Protein AF-A0A2T0B983-F1 (afdb_monomer_lite)

Structure (mmCIF, N/CA/C/O backbone):
data_AF-A0A2T0B983-F1
#
_entry.id   AF-A0A2T0B983-F1
#
loop_
_atom_site.group_PDB
_atom_site.id
_atom_site.type_symbol
_atom_site.label_atom_id
_atom_site.label_alt_id
_atom_site.label_comp_id
_atom_site.label_asym_id
_atom_site.label_entity_id
_atom_site.label_seq_id
_atom_site.pdbx_PDB_ins_code
_atom_site.Cartn_x
_atom_site.Cartn_y
_atom_site.Cartn_z
_atom_site.occupancy
_atom_site.B_iso_or_equiv
_atom_site.auth_seq_id
_atom_site.auth_comp_id
_atom_site.auth_asym_id
_atom_site.auth_atom_id
_atom_site.pdbx_PDB_model_num
ATOM 1 N N . MET A 1 1 ? -4.243 -6.546 -9.461 1.00 87.75 1 MET A N 1
ATOM 2 C CA . MET A 1 1 ? -3.601 -7.136 -8.261 1.00 87.75 1 MET A CA 1
ATOM 3 C C . MET A 1 1 ? -4.462 -8.244 -7.701 1.00 87.75 1 MET A C 1
ATOM 5 O O . MET A 1 1 ? -5.652 -8.037 -7.485 1.00 87.75 1 MET A O 1
ATOM 9 N N . ASN A 1 2 ? -3.863 -9.411 -7.482 1.00 89.50 2 ASN A N 1
ATOM 10 C CA . ASN A 1 2 ? -4.533 -10.598 -6.970 1.00 89.50 2 ASN A CA 1
ATOM 11 C C . ASN A 1 2 ? -4.265 -10.750 -5.463 1.00 89.50 2 ASN A C 1
ATOM 13 O O . ASN A 1 2 ? -3.142 -11.042 -5.057 1.00 89.50 2 ASN A O 1
ATOM 17 N N . ILE A 1 3 ? -5.276 -10.527 -4.621 1.00 85.88 3 ILE A N 1
ATOM 18 C CA . ILE A 1 3 ? -5.139 -10.654 -3.163 1.00 85.88 3 ILE A CA 1
ATOM 19 C C . ILE A 1 3 ? -5.428 -12.099 -2.771 1.00 85.88 3 ILE A C 1
ATOM 21 O O . ILE A 1 3 ? -6.560 -12.562 -2.892 1.00 85.88 3 ILE A O 1
ATOM 25 N N . ILE A 1 4 ? -4.405 -12.799 -2.290 1.00 83.44 4 ILE A N 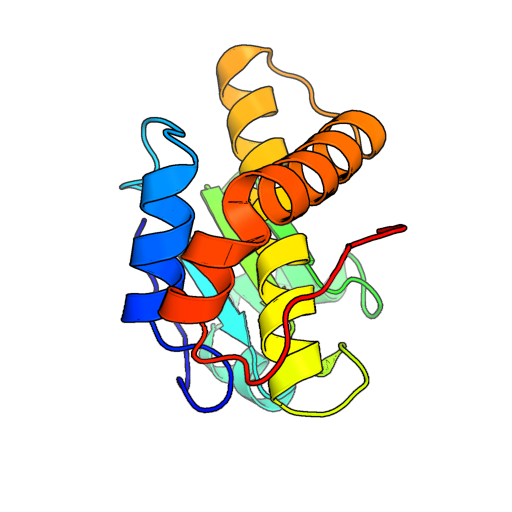1
ATOM 26 C CA . ILE A 1 4 ? -4.485 -14.238 -2.015 1.00 83.44 4 ILE A CA 1
ATOM 27 C C . ILE A 1 4 ? -4.861 -14.497 -0.562 1.00 83.44 4 ILE A C 1
ATOM 29 O O . ILE A 1 4 ? -5.629 -15.410 -0.274 1.00 83.44 4 ILE A O 1
ATOM 33 N N . ILE A 1 5 ? -4.330 -13.689 0.356 1.00 83.06 5 ILE A N 1
ATOM 34 C CA . ILE A 1 5 ? -4.624 -13.792 1.784 1.00 83.06 5 ILE A CA 1
ATOM 35 C C . ILE A 1 5 ? -4.928 -12.406 2.311 1.00 83.06 5 ILE A C 1
ATOM 37 O O . ILE A 1 5 ? -4.131 -11.488 2.133 1.00 83.06 5 ILE A O 1
ATOM 41 N N . ASN A 1 6 ? -6.074 -12.275 2.968 1.00 88.12 6 ASN A N 1
ATOM 42 C CA . ASN A 1 6 ? -6.411 -11.134 3.796 1.00 88.12 6 ASN A CA 1
ATOM 43 C C . ASN A 1 6 ? -7.588 -11.515 4.701 1.00 88.12 6 ASN A C 1
ATOM 45 O O . ASN A 1 6 ? -8.663 -11.852 4.205 1.00 88.12 6 ASN A O 1
ATOM 49 N N . ASN A 1 7 ? -7.396 -11.451 6.018 1.00 89.19 7 ASN A N 1
ATOM 50 C CA . ASN A 1 7 ? -8.471 -11.707 6.980 1.00 89.19 7 ASN A CA 1
ATOM 51 C C . ASN A 1 7 ? -9.485 -10.546 7.055 1.00 89.19 7 ASN A C 1
ATOM 53 O O . ASN A 1 7 ? -10.581 -10.740 7.574 1.00 89.19 7 ASN A O 1
ATOM 57 N N . GLN A 1 8 ? -9.140 -9.368 6.521 1.00 93.81 8 GLN A N 1
ATOM 58 C CA . GLN A 1 8 ? -10.002 -8.191 6.387 1.00 93.81 8 GLN A CA 1
ATOM 59 C C . GLN A 1 8 ? -10.504 -7.580 7.708 1.00 93.81 8 GLN A C 1
ATOM 61 O O . GLN A 1 8 ? -11.474 -6.820 7.685 1.00 93.81 8 GLN A O 1
ATOM 66 N N . ASN A 1 9 ? -9.860 -7.854 8.848 1.00 93.38 9 ASN A N 1
ATOM 67 C CA . ASN A 1 9 ? -10.225 -7.216 10.119 1.00 93.38 9 ASN A CA 1
ATOM 68 C C . ASN A 1 9 ? -9.614 -5.814 10.241 1.00 93.38 9 ASN A C 1
ATOM 70 O O . ASN A 1 9 ? -10.224 -4.921 10.831 1.00 93.38 9 ASN A O 1
ATOM 74 N N . ILE A 1 10 ? -8.416 -5.610 9.683 1.00 94.50 10 ILE A N 1
ATOM 75 C CA . ILE A 1 10 ? -7.713 -4.325 9.714 1.00 94.50 10 ILE A CA 1
ATOM 76 C C . ILE A 1 10 ? -7.966 -3.582 8.405 1.00 94.50 10 ILE A C 1
ATOM 78 O O . ILE A 1 10 ? -8.580 -2.518 8.433 1.00 94.50 10 ILE A O 1
ATOM 82 N N . ILE A 1 11 ? -7.562 -4.144 7.261 1.00 95.12 11 ILE A N 1
ATOM 83 C CA . ILE A 1 11 ? -7.737 -3.529 5.936 1.00 95.12 11 ILE A CA 1
ATOM 84 C C . ILE A 1 11 ? -8.503 -4.492 5.031 1.00 95.12 11 ILE A C 1
ATOM 86 O O . ILE A 1 11 ? -8.095 -5.629 4.832 1.00 95.12 11 ILE A O 1
ATOM 90 N N . THR A 1 12 ? -9.600 -4.042 4.431 1.00 96.75 12 THR A N 1
ATOM 91 C CA . THR A 1 12 ? -10.405 -4.867 3.513 1.00 96.75 12 THR A CA 1
ATOM 92 C C . THR A 1 12 ? -9.812 -4.922 2.103 1.00 96.75 12 THR A C 1
ATOM 94 O O . THR A 1 12 ? -9.130 -3.997 1.657 1.00 96.75 12 THR A O 1
ATOM 97 N N . ASN A 1 13 ? -10.161 -5.958 1.334 1.00 96.62 13 ASN A N 1
ATOM 98 C CA . ASN A 1 13 ? -9.737 -6.073 -0.069 1.00 96.62 13 ASN A CA 1
ATOM 99 C C . ASN A 1 13 ? -10.230 -4.896 -0.920 1.00 96.62 13 ASN A C 1
ATOM 101 O O . ASN A 1 13 ? -9.520 -4.410 -1.798 1.00 96.62 13 ASN A O 1
ATOM 105 N N . ASN A 1 14 ? -11.440 -4.404 -0.643 1.00 96.50 14 ASN A N 1
ATOM 106 C CA . ASN A 1 14 ? -11.987 -3.242 -1.337 1.00 96.50 14 ASN A CA 1
ATOM 107 C C . ASN A 1 14 ? -11.169 -1.972 -1.057 1.00 96.50 14 ASN A C 1
ATOM 109 O O . ASN A 1 14 ? -10.909 -1.199 -1.974 1.00 96.50 14 ASN A O 1
ATOM 113 N N . GLN A 1 15 ? -10.740 -1.761 0.190 1.00 96.75 15 GLN A N 1
ATOM 114 C CA . GLN A 1 15 ? -9.895 -0.620 0.552 1.00 96.75 15 GLN A CA 1
ATOM 115 C C . GLN A 1 15 ? -8.560 -0.661 -0.186 1.00 96.75 15 GLN A C 1
ATOM 117 O O . GLN A 1 15 ? -8.208 0.311 -0.850 1.00 96.75 15 GLN A O 1
ATOM 122 N N . ILE A 1 16 ? -7.883 -1.811 -0.145 1.00 97.12 16 ILE A N 1
ATOM 123 C CA . ILE A 1 16 ? -6.626 -2.046 -0.864 1.00 97.12 16 ILE A CA 1
ATOM 124 C C . ILE A 1 16 ? -6.802 -1.748 -2.351 1.00 97.12 16 ILE A C 1
ATOM 126 O O . ILE A 1 16 ? -6.099 -0.911 -2.906 1.00 97.12 16 ILE A O 1
ATOM 130 N N . ASN A 1 17 ? -7.789 -2.371 -2.995 1.00 95.81 17 ASN A N 1
ATOM 131 C CA . ASN A 1 17 ? -8.009 -2.20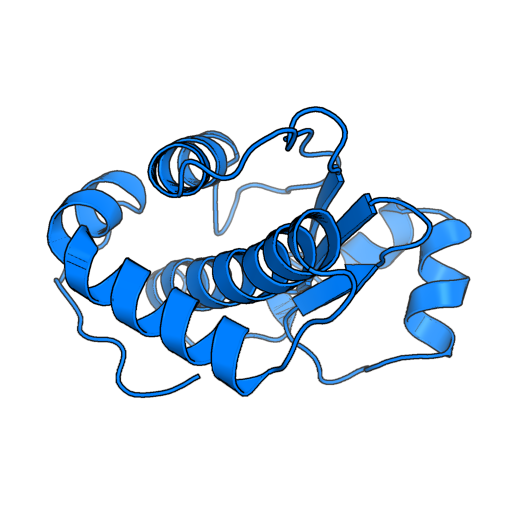7 -4.429 1.00 95.81 17 ASN A CA 1
ATOM 132 C C . ASN A 1 17 ? -8.313 -0.757 -4.816 1.00 95.81 17 ASN A C 1
ATOM 134 O O . ASN A 1 17 ? -7.883 -0.304 -5.874 1.00 95.81 17 ASN A O 1
ATOM 138 N N . ARG A 1 18 ? -9.052 -0.018 -3.983 1.00 97.06 18 ARG A N 1
ATOM 139 C CA . ARG A 1 18 ? -9.344 1.396 -4.241 1.00 97.06 18 ARG A CA 1
ATOM 140 C C . ARG A 1 18 ? -8.096 2.263 -4.124 1.00 97.06 18 ARG A C 1
ATOM 142 O O . ARG A 1 18 ? -7.912 3.105 -4.993 1.00 97.06 18 ARG A O 1
ATOM 149 N N . VAL A 1 19 ? -7.241 2.043 -3.122 1.00 97.06 19 VAL A N 1
ATOM 150 C CA . VAL A 1 19 ? -5.977 2.791 -2.997 1.00 97.06 19 VAL A CA 1
ATOM 151 C C . VAL A 1 19 ? -5.008 2.422 -4.118 1.00 97.06 19 VAL A C 1
ATOM 153 O O . VAL A 1 19 ? -4.491 3.307 -4.790 1.00 97.06 19 VAL A O 1
ATOM 156 N N . VAL A 1 20 ? -4.821 1.132 -4.406 1.00 96.00 20 VAL A N 1
ATOM 157 C CA . VAL A 1 20 ? -3.911 0.677 -5.468 1.00 96.00 20 VAL A CA 1
ATOM 158 C C . VAL A 1 20 ? -4.318 1.234 -6.832 1.00 96.00 20 VAL A C 1
ATOM 160 O O . VAL A 1 20 ? -3.459 1.665 -7.594 1.00 96.00 20 VAL A O 1
ATOM 163 N N . LYS A 1 21 ? -5.617 1.341 -7.134 1.00 94.94 21 LYS A N 1
ATOM 164 C CA . LYS A 1 21 ? -6.088 1.986 -8.373 1.00 94.94 21 LYS A CA 1
ATOM 165 C C . LYS A 1 21 ? -5.679 3.459 -8.499 1.00 94.94 21 LYS A C 1
ATOM 167 O O . LYS A 1 21 ? -5.513 3.932 -9.619 1.00 94.94 21 LYS A O 1
ATOM 172 N N . LEU A 1 22 ? -5.504 4.178 -7.389 1.00 96.44 22 LEU A N 1
ATOM 173 C CA . LEU A 1 22 ? -5.063 5.577 -7.406 1.00 96.44 22 LEU A CA 1
ATOM 174 C C . LEU A 1 22 ? -3.579 5.720 -7.787 1.00 96.44 22 LEU A C 1
ATOM 176 O O . LEU A 1 22 ? -3.202 6.752 -8.337 1.00 96.44 22 LEU A O 1
ATOM 180 N N . THR A 1 23 ? -2.753 4.692 -7.554 1.00 95.06 23 THR A N 1
ATOM 181 C CA . THR A 1 23 ? -1.306 4.709 -7.870 1.00 95.06 23 THR A CA 1
ATOM 182 C C . THR A 1 23 ? -1.013 4.799 -9.364 1.00 95.06 23 THR A C 1
ATOM 184 O O . THR A 1 23 ? 0.026 5.324 -9.755 1.00 95.06 23 THR A O 1
ATOM 187 N N . LYS A 1 24 ? -1.936 4.301 -10.201 1.00 91.81 24 LYS A N 1
ATOM 188 C CA . LYS A 1 24 ? -1.768 4.133 -11.654 1.00 91.81 24 LYS A CA 1
ATOM 189 C C . LYS A 1 24 ? -0.566 3.261 -12.054 1.00 91.81 24 LYS A C 1
ATOM 191 O O . LYS A 1 24 ? -0.164 3.298 -13.218 1.00 91.81 24 LYS A O 1
ATOM 196 N N . PHE A 1 25 ? -0.025 2.463 -11.131 1.00 93.50 25 PHE A N 1
ATOM 197 C CA . PHE A 1 25 ? 0.967 1.442 -11.454 1.00 93.50 25 PHE A CA 1
ATOM 198 C C . PHE A 1 25 ? 0.401 0.447 -12.467 1.00 93.50 25 PHE A C 1
ATOM 200 O O . PHE A 1 25 ? -0.771 0.058 -12.401 1.00 93.50 25 PHE A O 1
ATOM 207 N N . LYS A 1 26 ? 1.237 0.057 -13.428 1.00 88.62 26 LYS A N 1
ATOM 208 C CA . LYS A 1 26 ? 0.840 -0.810 -14.540 1.00 88.62 26 LYS A CA 1
ATOM 209 C C . LYS A 1 26 ? 1.102 -2.278 -14.227 1.00 88.62 26 LYS A C 1
ATOM 211 O O . LYS A 1 26 ? 1.942 -2.623 -13.398 1.00 88.62 26 LYS A O 1
ATOM 216 N N . ASP A 1 27 ? 0.367 -3.144 -14.919 1.00 87.75 27 ASP A N 1
ATOM 217 C CA . ASP A 1 27 ? 0.601 -4.592 -14.955 1.00 87.75 27 ASP A CA 1
ATOM 218 C C . ASP A 1 27 ? 0.545 -5.293 -13.592 1.00 87.75 27 ASP A C 1
ATOM 220 O O . ASP A 1 27 ? 1.152 -6.343 -13.397 1.00 87.75 27 ASP A O 1
ATOM 224 N N . LEU A 1 28 ? -0.215 -4.744 -12.640 1.00 90.88 28 LEU A N 1
ATOM 225 C CA . LEU A 1 28 ? -0.378 -5.334 -11.310 1.00 90.88 28 LEU A CA 1
ATOM 226 C C . LEU A 1 28 ? -1.288 -6.569 -11.297 1.00 90.88 28 LEU A C 1
ATOM 228 O O . LEU A 1 28 ? -1.509 -7.143 -10.235 1.00 90.88 28 LEU A O 1
ATOM 232 N N . ASP A 1 29 ? -1.896 -6.970 -12.413 1.00 86.56 29 ASP A N 1
ATOM 233 C CA . ASP A 1 29 ? -2.881 -8.062 -12.437 1.00 86.56 29 ASP A CA 1
ATOM 234 C C . ASP A 1 29 ? -2.285 -9.421 -12.073 1.00 86.56 29 ASP A C 1
ATOM 236 O O . ASP A 1 29 ? -2.944 -10.219 -11.405 1.00 86.56 29 ASP A O 1
ATOM 240 N N . ASN A 1 30 ? -1.009 -9.623 -12.400 1.00 87.00 30 ASN A N 1
ATOM 241 C CA . ASN A 1 30 ? -0.264 -10.824 -12.032 1.00 87.00 30 ASN A CA 1
ATOM 242 C C . ASN A 1 30 ? 0.402 -10.726 -10.654 1.00 87.00 30 ASN A C 1
ATOM 244 O O . ASN A 1 30 ? 0.754 -11.760 -10.083 1.00 87.00 30 ASN A O 1
ATOM 248 N N . THR A 1 31 ? 0.521 -9.514 -10.103 1.00 92.31 31 THR A N 1
ATOM 249 C CA . THR A 1 31 ? 1.117 -9.276 -8.789 1.00 92.31 31 THR A CA 1
ATOM 250 C C . THR A 1 31 ? 0.198 -9.787 -7.695 1.00 92.31 31 THR A C 1
ATOM 252 O O . THR A 1 31 ? -1.003 -9.485 -7.651 1.00 92.31 31 THR A O 1
ATOM 255 N N . LYS A 1 32 ? 0.777 -10.577 -6.798 1.00 91.88 32 LYS A N 1
ATOM 256 C CA . LYS A 1 32 ? 0.058 -11.283 -5.744 1.00 91.88 32 LYS A CA 1
ATOM 257 C C . LYS A 1 32 ? 0.307 -10.611 -4.401 1.00 91.88 32 LYS A C 1
ATOM 259 O O . LYS A 1 32 ? 1.455 -10.404 -4.032 1.00 91.88 32 LYS A O 1
ATOM 264 N N . LEU A 1 33 ? -0.753 -10.322 -3.652 1.00 92.50 33 LEU A N 1
ATOM 265 C CA 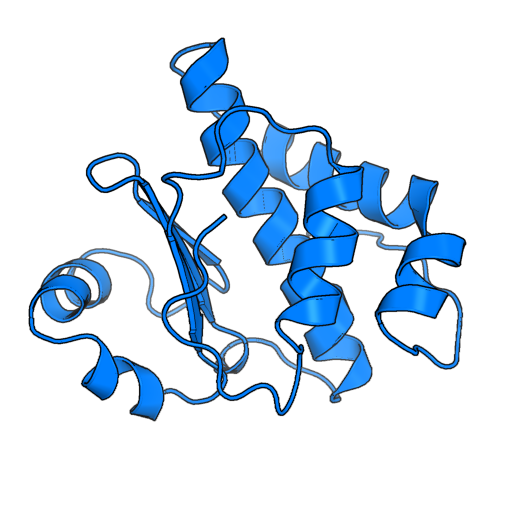. LEU A 1 33 ? -0.662 -9.697 -2.332 1.00 92.50 33 LEU A CA 1
ATOM 266 C C . LEU A 1 33 ? -1.068 -10.667 -1.222 1.00 92.50 33 LEU A C 1
ATOM 268 O O . LEU A 1 33 ? -2.104 -11.336 -1.307 1.00 92.50 33 LEU A O 1
ATOM 272 N N . LEU A 1 34 ? -0.274 -10.681 -0.154 1.00 90.88 34 LEU A N 1
ATOM 273 C CA . LEU A 1 34 ? -0.569 -11.366 1.095 1.00 90.88 34 LEU A CA 1
ATOM 274 C C . LEU A 1 34 ? -0.593 -10.370 2.246 1.00 90.88 34 LEU A C 1
ATOM 276 O O . LEU A 1 34 ? 0.418 -9.753 2.554 1.00 90.88 34 LEU A O 1
ATOM 280 N N . VAL A 1 35 ? -1.739 -10.257 2.906 1.00 91.88 35 VAL A N 1
ATOM 281 C CA . VAL A 1 35 ? -1.941 -9.405 4.076 1.00 91.88 35 VAL A CA 1
ATOM 282 C C . VAL A 1 35 ? -2.048 -10.286 5.313 1.00 91.88 35 VAL A C 1
ATOM 284 O O . VAL A 1 35 ? -3.007 -11.041 5.491 1.00 91.88 35 VAL A O 1
ATOM 287 N N . LEU A 1 36 ? -1.040 -10.199 6.173 1.00 90.00 36 LEU A N 1
ATOM 288 C CA . LEU A 1 36 ? -0.907 -10.988 7.388 1.00 90.00 36 LEU A CA 1
ATOM 289 C C . LEU A 1 36 ? -1.263 -10.118 8.595 1.00 90.00 36 LEU A C 1
ATOM 291 O O . LEU A 1 36 ? -0.474 -9.295 9.049 1.00 90.00 36 LEU A O 1
ATOM 295 N N . GLU A 1 37 ? -2.459 -10.321 9.140 1.00 89.69 37 GLU A N 1
ATOM 296 C CA . GLU A 1 37 ? -2.928 -9.603 10.335 1.00 89.69 37 GLU A CA 1
ATOM 297 C C . GLU A 1 37 ? -2.496 -10.268 11.645 1.00 89.69 37 GLU A C 1
ATOM 299 O O . GLU A 1 37 ? -2.513 -9.637 12.699 1.00 89.69 37 GLU A O 1
ATOM 304 N N . LYS A 1 38 ? -2.123 -11.552 11.597 1.00 86.06 38 LYS A N 1
ATOM 305 C CA . LYS A 1 38 ? -1.616 -12.322 12.737 1.00 86.06 38 LYS A CA 1
ATOM 306 C C . LYS A 1 38 ? -0.408 -13.141 12.304 1.00 86.06 38 LYS A C 1
ATOM 308 O O . LYS A 1 38 ? -0.407 -13.705 11.212 1.00 86.06 38 LYS A O 1
ATOM 313 N N . LYS A 1 39 ? 0.562 -13.332 13.202 1.00 81.94 39 LYS A N 1
ATOM 314 C CA . LYS A 1 39 ? 1.735 -14.190 12.951 1.00 81.94 39 LYS A CA 1
ATOM 315 C C . LYS A 1 39 ? 1.340 -15.617 12.540 1.00 81.94 39 LYS A C 1
ATOM 317 O O . LYS A 1 39 ? 1.960 -16.207 11.666 1.00 81.94 39 LYS A O 1
ATOM 322 N N . ALA A 1 40 ? 0.248 -16.148 13.094 1.00 80.38 40 ALA A N 1
ATOM 323 C CA . ALA A 1 40 ? -0.274 -17.466 12.730 1.00 80.38 40 ALA A CA 1
ATOM 324 C C . ALA A 1 40 ? -0.779 -17.571 11.272 1.00 80.38 40 ALA A C 1
ATOM 326 O O . ALA A 1 40 ? -0.838 -18.675 10.736 1.00 80.38 40 ALA A O 1
ATOM 327 N N . ASN A 1 41 ? -1.105 -16.460 10.593 1.00 77.06 41 ASN A N 1
ATOM 328 C CA . ASN A 1 41 ? -1.483 -16.498 9.174 1.00 77.06 41 ASN A CA 1
ATOM 329 C C . ASN A 1 41 ? -0.331 -16.972 8.270 1.00 77.06 41 ASN A C 1
ATOM 331 O O . ASN A 1 41 ? -0.595 -17.454 7.174 1.00 77.06 41 ASN A O 1
ATOM 335 N N . ILE A 1 42 ? 0.922 -16.910 8.736 1.00 73.25 42 ILE A N 1
ATOM 336 C CA . ILE A 1 42 ? 2.095 -17.434 8.020 1.00 73.25 42 ILE A CA 1
ATOM 337 C C . ILE A 1 42 ? 1.919 -18.915 7.650 1.00 73.25 42 ILE A C 1
ATOM 339 O O . ILE A 1 42 ? 2.301 -19.331 6.557 1.00 73.25 42 ILE A O 1
ATOM 343 N N . PHE A 1 43 ? 1.300 -19.712 8.527 1.00 72.06 43 PHE A N 1
ATOM 344 C CA . PHE A 1 43 ? 1.109 -21.146 8.292 1.00 72.06 43 PHE A CA 1
ATOM 345 C C . PHE A 1 43 ? 0.154 -21.447 7.128 1.00 72.06 43 PHE A C 1
ATOM 347 O O . PHE A 1 43 ? 0.224 -22.524 6.543 1.00 72.06 43 PHE A O 1
ATOM 354 N N . GLN A 1 44 ? -0.705 -20.494 6.750 1.00 68.62 44 GLN A N 1
ATOM 355 C CA . GLN A 1 44 ? -1.656 -20.657 5.645 1.00 68.62 44 GLN A CA 1
ATOM 356 C C . GLN A 1 44 ? -0.982 -20.582 4.270 1.00 68.62 44 GLN A C 1
ATOM 358 O O . GLN A 1 44 ? -1.593 -20.951 3.270 1.00 68.62 44 GLN A O 1
ATOM 363 N N . VAL A 1 45 ? 0.274 -20.131 4.197 1.00 65.88 45 VAL A N 1
ATOM 364 C CA . VAL A 1 45 ? 0.928 -19.824 2.916 1.00 65.88 45 VAL A CA 1
ATOM 365 C C . VAL A 1 45 ? 1.841 -20.943 2.394 1.00 65.88 45 VAL A C 1
ATOM 367 O O . VAL A 1 45 ? 2.509 -20.796 1.371 1.00 65.88 45 VAL A O 1
ATOM 370 N N . ASN A 1 46 ? 1.804 -22.121 3.027 1.00 61.94 46 ASN A N 1
ATOM 371 C CA . ASN A 1 46 ? 2.522 -23.324 2.591 1.00 61.94 46 ASN A CA 1
ATOM 372 C C . ASN A 1 46 ? 4.063 -23.117 2.487 1.00 61.94 46 ASN A C 1
ATOM 374 O O . ASN A 1 46 ? 4.598 -22.042 2.766 1.00 61.94 46 ASN A O 1
ATOM 378 N N . LYS A 1 47 ? 4.813 -24.163 2.106 1.00 57.66 47 LYS A N 1
ATOM 379 C CA . LYS A 1 47 ? 6.300 -24.195 2.065 1.00 57.66 47 LYS A CA 1
ATOM 380 C C . LYS A 1 47 ? 6.985 -23.006 1.359 1.00 57.66 47 LYS A C 1
ATOM 382 O O . LYS A 1 47 ? 8.144 -22.731 1.654 1.00 57.66 47 LYS A O 1
ATOM 387 N N . ILE A 1 48 ? 6.296 -22.301 0.455 1.00 57.09 48 ILE A N 1
ATOM 388 C CA . ILE A 1 48 ? 6.834 -21.171 -0.327 1.00 57.09 48 ILE A CA 1
ATOM 389 C C . ILE A 1 48 ? 7.241 -19.999 0.582 1.00 57.09 48 ILE A C 1
ATOM 391 O O . ILE A 1 48 ? 8.291 -19.402 0.365 1.00 57.09 48 ILE A O 1
ATOM 395 N N . ILE A 1 49 ? 6.472 -19.713 1.637 1.00 58.59 49 ILE A N 1
ATOM 396 C CA . ILE A 1 49 ? 6.807 -18.658 2.608 1.00 58.59 49 ILE A CA 1
ATOM 397 C C . ILE A 1 49 ? 7.790 -19.129 3.676 1.00 58.59 49 ILE A C 1
ATOM 399 O O . ILE A 1 49 ? 8.509 -18.308 4.236 1.00 58.59 49 ILE A O 1
ATOM 403 N N . TYR A 1 50 ? 7.887 -20.436 3.932 1.00 57.09 50 TYR A N 1
ATOM 404 C CA . TYR A 1 50 ? 8.880 -20.972 4.867 1.00 57.09 50 TYR A CA 1
ATOM 405 C C . TYR A 1 50 ? 10.313 -20.614 4.437 1.00 57.09 50 TYR A C 1
ATOM 407 O O . TYR A 1 50 ? 11.138 -20.284 5.279 1.00 57.09 50 TYR A O 1
ATOM 415 N N . TYR A 1 51 ? 10.582 -20.594 3.126 1.00 54.28 51 TYR A N 1
ATOM 416 C CA . TYR A 1 51 ? 11.876 -20.170 2.579 1.00 54.28 51 TYR A CA 1
ATOM 417 C C . TYR A 1 51 ? 12.102 -18.651 2.667 1.00 54.28 51 TYR A C 1
ATOM 419 O O . TYR A 1 51 ? 13.206 -18.222 2.985 1.00 54.28 51 TYR A O 1
ATOM 427 N N . ILE A 1 52 ? 11.056 -17.844 2.447 1.00 57.88 52 ILE A N 1
ATOM 428 C CA . ILE A 1 52 ? 11.123 -16.373 2.523 1.00 57.88 52 ILE A CA 1
ATOM 429 C C . ILE A 1 52 ? 11.318 -15.909 3.980 1.00 57.88 52 ILE A C 1
ATOM 431 O O . ILE A 1 52 ? 12.176 -15.081 4.255 1.00 57.88 52 ILE A O 1
ATOM 435 N N . ASN A 1 53 ? 10.593 -16.507 4.934 1.00 52.81 53 ASN A N 1
ATOM 436 C CA . ASN A 1 53 ? 10.712 -16.204 6.367 1.00 52.81 53 ASN A CA 1
ATOM 437 C C . ASN A 1 53 ? 12.035 -16.659 6.999 1.00 52.81 53 ASN A C 1
ATOM 439 O O . ASN A 1 53 ? 12.412 -16.131 8.044 1.00 52.81 53 ASN A O 1
ATOM 443 N N . PHE A 1 54 ? 12.703 -17.668 6.431 1.00 51.41 54 PHE A N 1
ATOM 444 C CA . PHE A 1 54 ? 13.967 -18.165 6.975 1.00 51.41 54 PHE A CA 1
ATOM 445 C C . PHE A 1 54 ? 15.153 -17.266 6.606 1.00 51.41 54 PHE A C 1
ATOM 447 O O . PHE A 1 54 ? 16.090 -17.163 7.392 1.00 51.41 54 PHE A O 1
ATOM 454 N N . LEU A 1 55 ? 15.116 -16.617 5.437 1.00 45.25 55 LEU A N 1
ATOM 455 C CA . LEU A 1 55 ? 16.265 -15.875 4.919 1.00 45.25 55 LEU A CA 1
ATOM 456 C C . LEU A 1 55 ? 16.195 -14.366 5.173 1.00 45.25 55 LEU A C 1
ATOM 458 O O . LEU A 1 55 ? 17.241 -13.783 5.436 1.00 45.25 55 LEU A O 1
ATOM 462 N N . GLU A 1 56 ? 15.018 -13.726 5.162 1.00 51.53 56 GLU A N 1
ATOM 463 C CA . GLU A 1 56 ? 14.958 -12.258 5.211 1.00 51.53 56 GLU A CA 1
ATOM 464 C C . GLU A 1 56 ? 13.822 -11.721 6.110 1.00 51.53 56 GLU A C 1
ATOM 466 O O . GLU A 1 56 ? 12.631 -11.937 5.895 1.00 51.53 56 GLU A O 1
ATOM 471 N N . THR A 1 57 ? 14.262 -11.002 7.150 1.00 56.94 57 THR A N 1
ATOM 472 C CA . THR A 1 57 ? 13.553 -9.984 7.948 1.00 56.94 57 THR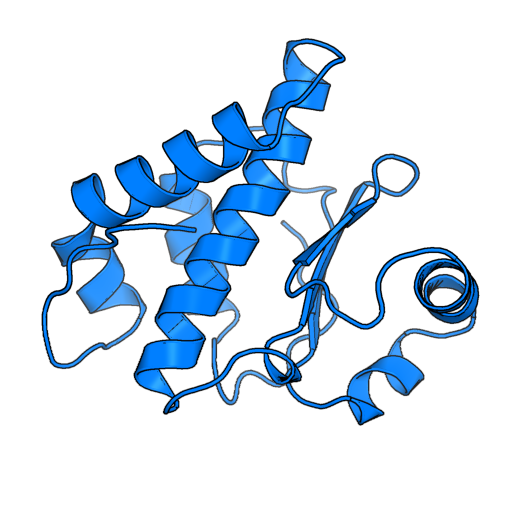 A CA 1
ATOM 473 C C . THR A 1 57 ? 12.378 -10.428 8.840 1.00 56.94 57 THR A C 1
ATOM 475 O O . THR A 1 57 ? 11.186 -10.238 8.573 1.00 56.94 57 THR A O 1
ATOM 478 N N . HIS A 1 58 ? 12.730 -10.895 10.044 1.00 55.12 58 HIS A N 1
ATOM 479 C CA . HIS A 1 58 ? 11.789 -11.010 11.168 1.00 55.12 58 HIS A CA 1
ATOM 480 C C . HIS A 1 58 ? 11.217 -9.647 11.623 1.00 55.12 58 HIS A C 1
ATOM 482 O O . HIS A 1 58 ? 10.142 -9.627 12.221 1.00 55.12 58 HIS A O 1
ATOM 488 N N . ASN A 1 59 ? 11.871 -8.534 11.264 1.00 65.38 59 ASN A N 1
ATOM 489 C CA . ASN A 1 59 ? 11.515 -7.179 11.702 1.00 65.38 59 ASN A CA 1
ATOM 490 C C . ASN A 1 59 ? 11.020 -6.245 10.585 1.00 65.38 59 ASN A C 1
ATOM 492 O O . ASN A 1 59 ? 10.788 -5.080 10.869 1.00 65.38 59 ASN A O 1
ATOM 496 N N . CYS A 1 60 ? 10.858 -6.708 9.340 1.00 79.69 60 CYS A N 1
ATOM 497 C CA . CYS A 1 60 ? 10.269 -5.846 8.310 1.00 79.69 60 CYS A CA 1
ATOM 498 C C . CYS A 1 60 ? 8.738 -5.928 8.343 1.00 79.69 60 CYS A C 1
ATOM 500 O O . CYS A 1 60 ? 8.162 -6.982 8.645 1.00 79.69 60 CYS A O 1
ATOM 502 N N . GLU A 1 61 ? 8.086 -4.818 8.029 1.00 87.88 61 GLU A N 1
ATOM 503 C CA . GLU A 1 61 ? 6.632 -4.656 7.974 1.00 87.88 61 GLU A CA 1
ATOM 504 C C . GLU A 1 61 ? 6.072 -5.040 6.594 1.00 87.88 61 GLU A C 1
ATOM 506 O O . GLU A 1 61 ? 4.905 -5.430 6.477 1.00 87.88 61 GLU A O 1
ATOM 511 N N . GLY A 1 62 ? 6.924 -5.004 5.565 1.00 90.25 62 GLY A N 1
ATOM 512 C CA . GLY A 1 62 ? 6.633 -5.333 4.172 1.00 90.25 62 GLY A CA 1
ATOM 513 C C . GLY A 1 62 ? 7.722 -6.197 3.529 1.00 90.25 62 GLY A C 1
ATOM 514 O O . GLY A 1 62 ? 8.765 -6.454 4.132 1.00 90.25 62 GLY A O 1
ATOM 515 N N . LEU A 1 63 ? 7.430 -6.743 2.348 1.00 90.50 63 LEU A N 1
ATOM 516 C CA . LEU A 1 63 ? 8.438 -7.272 1.426 1.00 90.50 63 LEU A CA 1
ATOM 517 C C . LEU A 1 63 ? 7.848 -7.427 0.022 1.00 90.50 63 LEU A C 1
ATOM 519 O O . LEU A 1 63 ? 6.823 -8.098 -0.147 1.00 90.50 63 LEU A O 1
ATOM 523 N N . TYR A 1 64 ? 8.557 -6.946 -0.991 1.00 91.88 64 TYR A N 1
ATOM 524 C CA . TYR A 1 64 ? 8.366 -7.331 -2.381 1.00 91.88 64 TYR A CA 1
ATOM 525 C C . TYR A 1 64 ? 9.396 -8.384 -2.827 1.00 91.88 64 TYR A C 1
ATOM 527 O O . TYR A 1 64 ? 10.603 -8.167 -2.819 1.00 91.88 64 TYR A O 1
ATOM 535 N N . HIS A 1 65 ? 8.913 -9.544 -3.277 1.00 88.06 65 HIS A N 1
ATOM 536 C CA . HIS A 1 65 ? 9.740 -10.633 -3.790 1.00 88.06 65 HIS A CA 1
ATOM 537 C C . HIS A 1 65 ? 9.687 -10.693 -5.326 1.00 88.06 65 HIS A C 1
ATOM 539 O O . HIS A 1 65 ? 8.808 -11.340 -5.915 1.00 88.06 65 HIS A O 1
ATOM 545 N N . GLN A 1 66 ? 10.705 -10.122 -5.978 1.00 87.31 66 GLN A N 1
ATOM 546 C CA . GLN A 1 66 ? 10.839 -10.040 -7.440 1.00 87.31 66 GLN A CA 1
ATOM 547 C C . GLN A 1 66 ? 10.617 -11.372 -8.165 1.00 87.31 66 GLN A C 1
ATOM 549 O O . GLN A 1 66 ? 9.810 -11.449 -9.088 1.00 87.31 66 GLN A O 1
ATOM 554 N N . GLY A 1 67 ? 11.294 -12.450 -7.750 1.00 85.00 67 GLY A N 1
ATOM 555 C CA . GLY A 1 67 ? 11.296 -13.715 -8.502 1.00 85.00 67 GLY A CA 1
ATOM 556 C C . GLY A 1 67 ? 9.935 -14.418 -8.606 1.00 85.00 67 GLY A C 1
ATOM 557 O O . GLY A 1 67 ? 9.801 -15.416 -9.312 1.00 85.00 67 GLY A O 1
ATOM 558 N N . LYS A 1 68 ? 8.925 -13.940 -7.875 1.00 85.00 68 LYS A N 1
ATOM 559 C CA . LYS A 1 68 ? 7.577 -14.514 -7.840 1.00 85.00 68 LYS A CA 1
ATOM 560 C C . LYS A 1 68 ? 6.467 -13.464 -7.979 1.00 85.00 68 LYS A C 1
ATOM 562 O O . LYS A 1 68 ? 5.301 -13.855 -7.953 1.00 85.00 68 LYS A O 1
ATOM 567 N N . ASP A 1 69 ? 6.830 -12.187 -8.119 1.00 90.56 69 ASP A N 1
ATOM 568 C CA . ASP A 1 69 ? 5.928 -11.027 -8.129 1.00 90.56 69 ASP A CA 1
ATOM 569 C C . ASP A 1 69 ? 4.923 -11.053 -6.957 1.00 90.56 69 ASP A C 1
ATOM 571 O O . ASP A 1 69 ? 3.701 -10.994 -7.131 1.00 90.56 69 ASP A O 1
ATOM 575 N N . PHE A 1 70 ? 5.458 -11.226 -5.741 1.00 89.19 70 PHE A N 1
ATOM 576 C CA . PHE A 1 70 ? 4.692 -11.229 -4.491 1.00 89.19 70 PHE A CA 1
ATOM 577 C C . PHE A 1 70 ? 4.969 -9.976 -3.676 1.00 89.19 70 PHE A C 1
ATOM 579 O O . PHE A 1 70 ? 6.125 -9.630 -3.469 1.00 89.19 70 PHE A O 1
ATOM 586 N N . VAL A 1 71 ? 3.917 -9.389 -3.120 1.00 92.06 71 VAL A N 1
ATOM 587 C CA . VAL A 1 71 ? 3.997 -8.417 -2.031 1.00 92.06 71 VAL A CA 1
ATOM 588 C C . VAL A 1 71 ? 3.448 -9.063 -0.764 1.00 92.06 71 VAL A C 1
ATOM 590 O O . VAL A 1 71 ? 2.379 -9.683 -0.776 1.00 92.06 71 VAL A O 1
ATOM 593 N N . ILE A 1 72 ? 4.179 -8.931 0.335 1.00 90.56 72 ILE A N 1
ATOM 594 C CA . ILE A 1 72 ? 3.785 -9.390 1.663 1.00 90.56 72 ILE A CA 1
ATOM 595 C C . ILE A 1 72 ? 3.652 -8.162 2.556 1.00 90.56 72 ILE A C 1
ATOM 597 O O . ILE A 1 72 ? 4.571 -7.363 2.653 1.00 90.56 72 ILE A O 1
ATOM 601 N N . LEU A 1 73 ? 2.516 -8.042 3.234 1.00 92.44 73 LEU A N 1
ATOM 602 C CA . LEU A 1 73 ? 2.222 -6.989 4.195 1.00 92.44 73 LEU A CA 1
ATOM 603 C C . LEU A 1 73 ? 1.985 -7.618 5.573 1.00 92.44 73 LEU A C 1
ATOM 605 O O . LEU A 1 73 ? 1.024 -8.368 5.759 1.00 92.44 73 LEU A O 1
ATOM 609 N N . LYS A 1 74 ? 2.851 -7.327 6.546 1.00 90.69 74 LYS A N 1
ATOM 610 C CA . LYS A 1 74 ? 2.836 -7.891 7.907 1.00 90.69 74 LYS A CA 1
ATOM 611 C C . LYS A 1 74 ? 2.219 -6.896 8.898 1.00 90.69 74 LYS A C 1
ATOM 613 O O . LYS A 1 74 ? 2.901 -6.335 9.746 1.00 90.69 74 LYS A O 1
ATOM 618 N N . LEU A 1 75 ? 0.896 -6.730 8.862 1.00 91.38 75 LEU A N 1
ATOM 619 C CA . LEU A 1 75 ? 0.171 -5.812 9.761 1.00 91.38 75 LEU A CA 1
ATOM 620 C C . LEU A 1 75 ? 0.300 -6.163 11.256 1.00 91.38 75 LEU A C 1
ATOM 622 O O . LEU A 1 75 ? 0.052 -5.318 12.118 1.00 91.38 75 LEU A O 1
ATOM 626 N N . TYR A 1 76 ? 0.666 -7.405 11.586 1.00 87.44 76 TYR A N 1
ATOM 627 C CA . TYR A 1 76 ? 0.932 -7.807 12.971 1.00 87.44 76 TYR A CA 1
ATOM 628 C C . TYR A 1 76 ? 2.242 -7.239 13.540 1.00 87.44 76 TYR A C 1
ATOM 630 O O . TYR A 1 76 ? 2.385 -7.255 14.758 1.00 87.44 76 TYR A O 1
ATOM 638 N N . ASN A 1 77 ? 3.166 -6.773 12.690 1.00 84.38 77 ASN A N 1
ATOM 639 C CA . ASN A 1 77 ? 4.407 -6.113 13.112 1.00 84.38 77 ASN A CA 1
ATOM 640 C C . ASN A 1 77 ? 4.216 -4.613 13.375 1.00 84.38 77 ASN A C 1
ATOM 642 O O . ASN A 1 77 ? 5.072 -4.012 14.005 1.00 84.38 77 ASN A O 1
ATOM 646 N N . LEU A 1 78 ? 3.102 -4.031 12.923 1.00 87.44 78 LEU A N 1
ATOM 647 C CA . LEU A 1 78 ? 2.801 -2.618 13.128 1.00 87.44 78 LEU A CA 1
ATOM 648 C C . LEU A 1 78 ? 2.277 -2.372 14.542 1.00 87.44 78 LEU A C 1
ATOM 650 O O . LEU A 1 78 ? 1.390 -3.099 15.012 1.00 87.44 78 LEU A O 1
ATOM 654 N N . ASP A 1 79 ? 2.752 -1.306 15.169 1.00 85.38 79 ASP A N 1
ATOM 655 C CA . ASP A 1 79 ? 2.211 -0.791 16.422 1.00 85.38 79 ASP A CA 1
ATOM 656 C C . ASP A 1 79 ? 0.972 0.094 16.192 1.00 85.38 79 ASP A C 1
ATOM 658 O O . ASP A 1 79 ? 0.580 0.400 15.065 1.00 85.38 79 ASP A O 1
ATOM 662 N N . GLY A 1 80 ? 0.298 0.462 17.283 1.00 87.38 80 GLY A N 1
ATOM 663 C CA . GLY A 1 80 ? -0.847 1.373 17.255 1.00 87.38 80 GLY A CA 1
ATOM 664 C C . GLY A 1 80 ? -2.220 0.705 17.162 1.00 87.38 80 GLY A C 1
A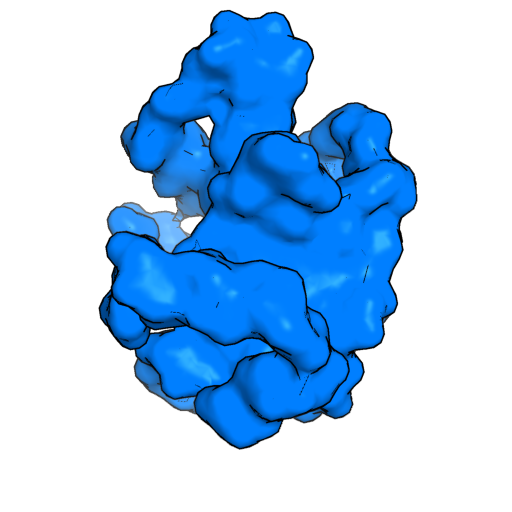TOM 665 O O . GLY A 1 80 ? -2.385 -0.523 17.200 1.00 87.38 80 GLY A O 1
ATOM 666 N N . ASN A 1 81 ? -3.246 1.553 17.106 1.00 90.88 81 ASN A N 1
ATOM 667 C CA . ASN A 1 81 ? -4.641 1.134 17.045 1.00 90.88 81 ASN A CA 1
ATOM 668 C C . ASN A 1 81 ? -5.022 0.664 15.620 1.00 90.88 81 ASN A C 1
ATOM 670 O O . ASN A 1 81 ? -4.212 0.638 14.698 1.00 90.88 81 ASN A O 1
ATOM 674 N N . THR A 1 82 ? -6.276 0.254 15.407 1.00 91.44 82 THR A N 1
ATOM 675 C CA . THR A 1 82 ? -6.715 -0.230 14.084 1.00 91.44 82 THR A CA 1
ATOM 676 C C . THR A 1 82 ? -6.627 0.832 12.981 1.00 91.44 82 THR A C 1
ATOM 678 O O . THR A 1 82 ? -6.337 0.484 11.840 1.00 91.44 82 THR A O 1
ATOM 681 N N . GLU A 1 83 ? -6.892 2.103 13.287 1.00 92.19 83 GLU A N 1
ATOM 682 C CA . GLU A 1 83 ? -6.744 3.215 12.341 1.00 92.19 83 GLU A CA 1
ATOM 683 C C . GLU A 1 83 ? -5.269 3.433 11.980 1.00 92.19 83 GLU A C 1
ATOM 685 O O . GLU A 1 83 ? -4.949 3.476 10.791 1.00 92.19 83 GLU A O 1
ATOM 690 N N . ASP A 1 84 ? -4.377 3.434 12.973 1.00 91.19 84 ASP A N 1
ATOM 691 C CA . ASP A 1 84 ? -2.932 3.587 12.759 1.00 91.19 84 ASP A CA 1
ATOM 692 C C . ASP A 1 84 ? -2.399 2.458 11.868 1.00 91.19 84 ASP A C 1
ATOM 694 O O . ASP A 1 84 ? -1.778 2.708 10.836 1.00 91.19 84 ASP A O 1
ATOM 698 N N . LYS A 1 85 ? -2.755 1.203 12.177 1.00 93.81 85 LYS A N 1
ATOM 699 C CA . LYS A 1 85 ? -2.352 0.029 11.383 1.00 93.81 85 LYS A CA 1
ATOM 700 C C . LYS A 1 85 ? -2.894 0.047 9.958 1.00 93.81 85 LYS A C 1
ATOM 702 O O . LYS A 1 85 ? -2.237 -0.465 9.053 1.00 93.81 85 LYS A O 1
ATOM 707 N N . ARG A 1 86 ? -4.092 0.603 9.731 1.00 94.56 86 ARG A N 1
ATOM 708 C CA . ARG A 1 86 ? -4.636 0.773 8.372 1.00 94.56 86 ARG A CA 1
ATOM 709 C C . ARG A 1 86 ? -3.786 1.739 7.569 1.00 94.56 86 ARG A C 1
ATOM 711 O O . ARG A 1 86 ? -3.507 1.464 6.406 1.00 94.56 86 ARG A O 1
ATOM 718 N N . LEU A 1 87 ? -3.431 2.865 8.178 1.00 94.44 87 LEU A N 1
ATOM 719 C CA . LEU A 1 87 ? -2.661 3.905 7.524 1.00 94.44 87 LEU A CA 1
ATOM 720 C C . LEU A 1 87 ? -1.224 3.447 7.259 1.00 94.44 87 LEU A C 1
ATOM 722 O O . LEU A 1 87 ? -0.810 3.422 6.101 1.00 94.44 87 LEU A O 1
ATOM 726 N N . TYR A 1 88 ? -0.511 3.015 8.301 1.00 93.88 88 TYR A N 1
ATOM 727 C CA . TYR A 1 88 ? 0.857 2.507 8.182 1.00 93.88 88 TYR A CA 1
ATOM 728 C C . TYR A 1 88 ? 0.927 1.326 7.219 1.00 93.88 88 TYR A C 1
ATOM 730 O O . TYR A 1 88 ? 1.733 1.326 6.296 1.00 93.88 88 TYR A O 1
ATOM 738 N N . GLY A 1 89 ? -0.000 0.372 7.335 1.00 95.44 89 GLY A N 1
ATOM 739 C CA . GLY A 1 89 ? -0.064 -0.762 6.420 1.00 95.44 89 GLY A CA 1
ATOM 740 C C . GLY A 1 89 ? -0.278 -0.360 4.960 1.00 95.44 89 GLY A C 1
ATOM 741 O O . GLY A 1 89 ? 0.218 -1.031 4.058 1.00 95.44 89 GLY A O 1
ATOM 742 N N . MET A 1 90 ? -0.988 0.743 4.707 1.00 96.25 90 MET A N 1
ATOM 743 C CA . MET A 1 90 ? -1.132 1.279 3.356 1.00 96.25 90 MET A CA 1
ATOM 744 C C . MET A 1 90 ? 0.157 1.942 2.864 1.00 96.25 90 MET A C 1
ATOM 746 O O . MET A 1 90 ? 0.497 1.795 1.695 1.00 96.25 90 MET A O 1
ATOM 750 N N . GLY A 1 91 ? 0.881 2.629 3.747 1.00 96.38 91 GLY A N 1
ATOM 751 C CA . GLY A 1 91 ? 2.210 3.165 3.466 1.00 96.38 91 GLY A CA 1
ATOM 752 C C . GLY A 1 91 ? 3.204 2.087 3.062 1.00 96.38 91 GLY A C 1
ATOM 753 O O . GLY A 1 91 ? 3.756 2.150 1.967 1.00 96.38 91 GLY A O 1
ATOM 754 N N . VAL A 1 92 ? 3.311 1.039 3.877 1.00 95.81 92 VAL A N 1
ATOM 755 C CA . VAL A 1 92 ? 4.142 -0.136 3.587 1.00 95.81 92 VAL A CA 1
ATOM 756 C C . VAL A 1 92 ? 3.736 -0.777 2.258 1.00 95.81 92 VAL A C 1
ATOM 758 O O . VAL A 1 92 ? 4.580 -1.056 1.417 1.00 95.81 92 VAL A O 1
ATOM 761 N N . LEU A 1 93 ? 2.436 -0.956 1.996 1.00 96.94 93 LEU A N 1
ATOM 762 C CA . LEU A 1 93 ? 1.986 -1.491 0.707 1.00 96.94 93 LEU A CA 1
ATOM 763 C C . LEU A 1 93 ? 2.436 -0.619 -0.479 1.00 96.94 93 LEU A C 1
ATOM 765 O O . LEU A 1 93 ? 2.838 -1.152 -1.511 1.00 96.94 93 LEU A O 1
ATOM 769 N N . LEU A 1 94 ? 2.339 0.706 -0.359 1.00 97.62 94 LEU A N 1
ATOM 770 C CA . LEU A 1 94 ? 2.752 1.637 -1.410 1.00 97.62 94 LEU A CA 1
ATOM 771 C C . LEU A 1 94 ? 4.265 1.614 -1.627 1.00 97.62 94 LEU A C 1
ATOM 773 O O . LEU A 1 94 ? 4.695 1.644 -2.778 1.00 97.62 94 LEU A O 1
ATOM 777 N N . HIS A 1 95 ? 5.036 1.528 -0.545 1.00 96.94 95 HIS A N 1
ATOM 778 C CA . HIS A 1 95 ? 6.486 1.374 -0.566 1.00 96.94 95 HIS A CA 1
ATOM 779 C C . HIS A 1 95 ? 6.878 0.103 -1.346 1.00 96.94 95 HIS A C 1
ATOM 781 O O . HIS A 1 95 ? 7.568 0.179 -2.363 1.00 96.94 95 HIS A O 1
ATOM 787 N N . GLU A 1 96 ? 6.312 -1.054 -0.995 1.00 96.00 96 GLU A N 1
ATOM 788 C CA . GLU A 1 96 ? 6.631 -2.325 -1.667 1.00 96.00 96 GLU A CA 1
ATOM 789 C C . GLU A 1 96 ? 6.162 -2.372 -3.128 1.00 96.00 96 GLU A C 1
ATOM 791 O O . GLU A 1 96 ? 6.842 -2.897 -4.015 1.00 96.00 96 GLU A O 1
ATOM 796 N N . LEU A 1 97 ? 4.996 -1.791 -3.423 1.00 96.75 97 LEU A N 1
ATOM 797 C CA . LEU A 1 97 ? 4.538 -1.660 -4.804 1.00 96.75 97 LEU A CA 1
ATOM 798 C C . LEU A 1 97 ? 5.425 -0.710 -5.610 1.00 96.75 97 LEU A C 1
ATOM 800 O O . LEU A 1 97 ? 5.573 -0.916 -6.817 1.00 96.75 97 LEU A O 1
ATOM 804 N N . LYS A 1 98 ? 6.035 0.296 -4.973 1.00 96.94 98 LYS A N 1
ATOM 805 C CA . LYS A 1 98 ? 6.983 1.178 -5.646 1.00 96.94 98 LYS A CA 1
ATOM 806 C C . LYS A 1 98 ? 8.278 0.451 -5.987 1.00 96.94 98 LYS A C 1
ATOM 808 O O . LYS A 1 98 ? 8.761 0.622 -7.105 1.00 96.94 98 LYS A O 1
ATOM 813 N N . HIS A 1 99 ? 8.778 -0.423 -5.112 1.00 95.31 99 HIS A N 1
ATOM 814 C CA . HIS A 1 99 ? 9.898 -1.300 -5.463 1.00 95.31 99 HIS A CA 1
ATOM 815 C C . HIS A 1 99 ? 9.612 -2.120 -6.714 1.00 95.31 99 HIS A C 1
ATOM 817 O O . HIS A 1 99 ? 10.425 -2.175 -7.639 1.00 95.31 99 HIS A O 1
ATOM 823 N N . ARG A 1 100 ? 8.418 -2.709 -6.764 1.00 95.38 100 ARG A N 1
ATOM 824 C CA . ARG A 1 100 ? 7.953 -3.471 -7.916 1.00 95.38 100 ARG A CA 1
ATOM 825 C C . ARG A 1 100 ? 7.881 -2.617 -9.183 1.00 95.38 100 ARG A C 1
ATOM 827 O O . ARG A 1 100 ? 8.378 -3.045 -10.219 1.00 95.38 100 ARG A O 1
ATOM 834 N N . ASP A 1 101 ? 7.267 -1.439 -9.118 1.00 96.00 101 ASP A N 1
ATOM 835 C CA . ASP A 1 101 ? 7.124 -0.517 -10.254 1.00 96.00 101 ASP A CA 1
ATOM 836 C C . ASP A 1 101 ? 8.486 -0.038 -10.787 1.00 96.00 101 ASP A C 1
ATOM 838 O O . ASP A 1 101 ? 8.762 -0.171 -11.980 1.00 96.00 101 ASP A O 1
ATOM 842 N N . ASP A 1 102 ? 9.376 0.427 -9.906 1.00 94.88 102 ASP A N 1
ATOM 843 C CA . ASP A 1 102 ? 10.715 0.902 -10.281 1.00 94.88 1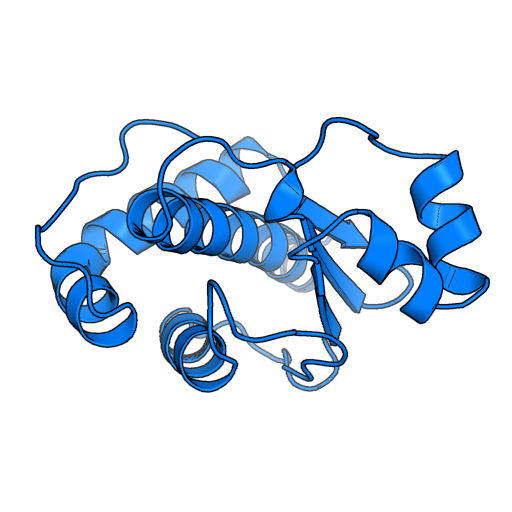02 ASP A CA 1
ATOM 844 C C . ASP A 1 102 ? 11.562 -0.200 -10.906 1.00 94.88 102 ASP A C 1
ATOM 846 O O . ASP A 1 102 ? 12.220 0.022 -11.923 1.00 94.88 102 ASP A O 1
ATOM 850 N N . LEU A 1 103 ? 11.505 -1.409 -10.352 1.00 93.75 103 LEU A N 1
ATOM 851 C CA . LEU A 1 103 ? 12.213 -2.550 -10.907 1.00 93.75 103 LEU A CA 1
ATOM 852 C C . LEU A 1 103 ? 11.705 -2.911 -12.313 1.00 93.75 103 LEU A C 1
ATOM 854 O O . LEU A 1 103 ? 12.511 -3.217 -13.188 1.00 93.75 103 LEU A O 1
ATOM 858 N N . MET A 1 104 ? 10.390 -2.869 -12.544 1.00 91.12 104 MET A N 1
ATOM 859 C CA . MET A 1 104 ? 9.812 -3.181 -13.858 1.00 91.12 104 MET A CA 1
ATOM 860 C C . MET A 1 104 ? 10.130 -2.112 -14.908 1.00 91.12 104 MET A C 1
ATOM 862 O O . MET A 1 104 ? 10.280 -2.441 -16.082 1.00 91.12 104 MET A O 1
ATOM 866 N N . LEU A 1 105 ? 10.238 -0.844 -14.503 1.00 90.81 105 LEU A N 1
ATOM 867 C CA . LEU A 1 105 ? 10.519 0.270 -15.411 1.00 90.81 105 LEU A CA 1
ATOM 868 C C . LEU A 1 105 ? 12.015 0.470 -15.669 1.00 90.81 105 LEU A C 1
ATOM 870 O O . LEU A 1 105 ? 12.412 0.750 -16.798 1.00 90.81 105 LEU A O 1
ATOM 874 N N . ASN A 1 106 ? 12.836 0.337 -14.627 1.00 91.62 106 ASN A N 1
ATOM 875 C CA . ASN A 1 106 ? 14.225 0.796 -14.622 1.00 91.62 106 ASN A CA 1
ATOM 876 C C . ASN A 1 106 ? 15.238 -0.320 -14.317 1.00 91.62 106 ASN A C 1
ATOM 878 O O . ASN A 1 106 ? 16.442 -0.082 -14.382 1.00 91.62 106 ASN A O 1
ATOM 882 N N . GLY A 1 107 ? 14.784 -1.523 -13.946 1.00 90.44 107 GLY A N 1
ATOM 883 C CA . GLY A 1 107 ? 15.655 -2.642 -13.566 1.00 90.44 107 GLY A CA 1
ATOM 884 C C . GLY A 1 107 ? 16.367 -2.474 -12.218 1.00 90.44 107 GLY A C 1
ATOM 885 O O . GLY A 1 107 ? 17.139 -3.348 -11.832 1.00 90.44 107 GLY A O 1
ATOM 886 N N . MET A 1 108 ? 16.112 -1.381 -11.492 1.00 89.88 108 MET A N 1
ATOM 887 C CA . MET A 1 108 ? 16.694 -1.070 -10.184 1.00 89.88 108 MET A CA 1
ATOM 888 C C . MET A 1 108 ? 15.672 -0.344 -9.309 1.00 89.88 108 MET A C 1
ATOM 890 O O . MET A 1 108 ? 14.788 0.343 -9.816 1.00 89.88 108 MET A O 1
ATOM 894 N N . THR A 1 109 ? 15.819 -0.466 -7.992 1.00 91.94 109 THR A N 1
ATOM 895 C CA . THR A 1 109 ? 14.986 0.228 -7.006 1.00 91.94 109 THR A CA 1
ATOM 896 C C . THR A 1 109 ? 15.817 0.654 -5.794 1.00 91.94 109 THR A C 1
ATOM 898 O O . THR A 1 109 ? 16.901 0.115 -5.571 1.00 91.94 109 THR A O 1
ATOM 901 N N . THR A 1 110 ? 15.338 1.642 -5.037 1.00 93.25 110 THR A N 1
ATOM 902 C CA . THR A 1 110 ? 15.977 2.135 -3.810 1.00 93.25 110 THR A CA 1
ATOM 903 C C . THR A 1 110 ? 14.927 2.397 -2.736 1.00 93.25 110 THR A C 1
ATOM 905 O O . THR A 1 110 ? 13.832 2.863 -3.053 1.00 93.25 110 THR A O 1
ATOM 908 N N . GLU A 1 111 ? 15.286 2.167 -1.472 1.00 93.50 111 GLU A N 1
ATOM 909 C CA . GLU A 1 111 ? 14.454 2.499 -0.299 1.00 93.50 111 GLU A CA 1
ATOM 910 C C . GLU A 1 111 ? 14.009 3.967 -0.337 1.00 93.50 111 GLU A C 1
ATOM 912 O O . GLU A 1 111 ? 12.826 4.283 -0.295 1.00 93.50 111 GLU A O 1
ATOM 917 N N . ILE A 1 112 ? 14.959 4.872 -0.604 1.00 94.44 112 ILE A N 1
ATOM 918 C CA . ILE A 1 112 ? 14.708 6.317 -0.692 1.00 94.44 112 ILE A CA 1
ATOM 919 C C . ILE A 1 112 ? 13.625 6.645 -1.733 1.00 94.44 112 ILE A C 1
ATOM 921 O O . ILE A 1 112 ? 12.824 7.556 -1.517 1.00 94.44 112 ILE A O 1
ATOM 925 N N . SER A 1 113 ? 13.599 5.961 -2.882 1.00 94.69 113 SER A N 1
ATOM 926 C CA . SER A 1 113 ? 12.551 6.163 -3.895 1.00 94.69 113 SER A CA 1
ATOM 927 C C . SER A 1 113 ? 11.188 5.702 -3.374 1.00 94.69 113 SER A C 1
ATOM 929 O O . SER A 1 113 ? 10.199 6.434 -3.498 1.00 94.69 113 SER A O 1
ATOM 931 N N . ALA A 1 114 ? 11.149 4.517 -2.763 1.00 95.81 114 ALA A N 1
ATOM 932 C CA . ALA A 1 114 ? 9.940 3.898 -2.238 1.00 95.81 114 ALA A CA 1
ATOM 933 C C . ALA A 1 114 ? 9.312 4.723 -1.103 1.00 95.81 114 ALA A C 1
ATOM 935 O O . ALA A 1 114 ? 8.128 5.066 -1.192 1.00 95.81 114 ALA A O 1
ATOM 936 N N . ASP A 1 115 ? 10.107 5.162 -0.126 1.00 95.56 115 ASP A N 1
ATOM 937 C CA . ASP A 1 115 ? 9.656 5.997 0.996 1.00 95.56 115 ASP A CA 1
ATOM 938 C C . ASP A 1 115 ? 9.129 7.348 0.526 1.00 95.56 115 ASP A C 1
ATOM 940 O O . ASP A 1 115 ? 8.022 7.772 0.876 1.00 95.56 115 ASP A O 1
ATOM 944 N N . ASN A 1 116 ? 9.893 8.021 -0.342 1.00 96.19 116 ASN A N 1
ATOM 945 C CA . ASN A 1 116 ? 9.490 9.313 -0.887 1.00 96.19 116 ASN A CA 1
ATOM 946 C C . ASN A 1 116 ? 8.187 9.211 -1.675 1.00 96.19 116 ASN A C 1
ATOM 948 O O . ASN A 1 116 ? 7.356 10.121 -1.607 1.00 96.19 116 ASN A O 1
ATOM 952 N N . TYR A 1 117 ? 8.011 8.132 -2.440 1.00 96.94 117 TYR A N 1
ATOM 953 C CA . TYR A 1 117 ? 6.767 7.886 -3.148 1.00 96.94 117 TYR A CA 1
ATOM 954 C C . TYR A 1 117 ? 5.618 7.656 -2.166 1.00 96.94 117 TYR A C 1
ATOM 956 O O . TYR A 1 117 ? 4.614 8.360 -2.263 1.00 96.94 117 TYR A O 1
ATOM 964 N N . ALA A 1 118 ? 5.761 6.723 -1.220 1.00 97.06 118 ALA A N 1
ATOM 965 C CA . ALA A 1 118 ? 4.709 6.369 -0.271 1.00 97.06 118 ALA A CA 1
ATOM 966 C C . ALA A 1 118 ? 4.246 7.593 0.535 1.00 97.06 118 ALA A C 1
ATOM 968 O O . ALA A 1 118 ? 3.051 7.899 0.556 1.00 97.06 118 ALA A O 1
ATOM 969 N N . LYS A 1 119 ? 5.190 8.364 1.092 1.00 95.94 119 LYS A N 1
ATOM 970 C CA . LYS A 1 119 ? 4.915 9.604 1.833 1.00 95.94 119 LYS A CA 1
ATOM 971 C C . LYS A 1 119 ? 4.169 10.626 0.981 1.00 95.94 119 LYS A C 1
ATOM 973 O O . LYS A 1 119 ? 3.077 11.067 1.343 1.00 95.94 119 LYS A O 1
ATOM 978 N N . LYS A 1 120 ? 4.724 10.991 -0.182 1.00 96.69 120 LYS A N 1
ATOM 979 C CA . LYS A 1 120 ? 4.103 11.990 -1.070 1.00 96.69 120 LYS A CA 1
ATOM 980 C C . LYS A 1 120 ? 2.735 11.532 -1.549 1.00 96.69 120 LYS A C 1
ATOM 982 O O . LYS A 1 120 ? 1.817 12.340 -1.631 1.00 96.69 120 LYS A O 1
ATOM 987 N N . PHE A 1 121 ? 2.586 10.252 -1.871 1.00 97.56 121 PHE A N 1
ATOM 988 C CA . PHE A 1 121 ? 1.327 9.699 -2.337 1.00 97.56 121 PHE A CA 1
ATOM 989 C C . PHE A 1 121 ? 0.247 9.786 -1.259 1.00 97.56 121 PHE A C 1
ATOM 991 O O . PHE A 1 121 ? -0.855 10.250 -1.555 1.00 97.56 121 PHE A O 1
ATOM 998 N N . LEU A 1 122 ? 0.557 9.377 -0.025 1.00 96.56 122 LEU A N 1
ATOM 999 C CA . LEU A 1 122 ? -0.387 9.447 1.087 1.00 96.56 122 LEU A CA 1
ATOM 1000 C C . LEU A 1 122 ? -0.791 10.888 1.393 1.00 96.56 122 LEU A C 1
ATOM 1002 O O . LEU A 1 122 ? -1.986 11.157 1.476 1.00 96.56 122 LEU A O 1
ATOM 1006 N N . ASN A 1 123 ? 0.169 11.813 1.475 1.00 95.94 123 ASN A N 1
ATOM 1007 C CA . ASN A 1 123 ? -0.114 13.214 1.799 1.00 95.94 123 ASN A CA 1
ATOM 1008 C C . ASN A 1 123 ? -0.898 13.909 0.675 1.00 95.94 123 ASN A C 1
ATOM 1010 O O . ASN A 1 123 ? -1.903 14.563 0.931 1.00 95.94 123 ASN A O 1
ATOM 1014 N N . ASN A 1 124 ? -0.527 13.693 -0.592 1.00 96.81 124 ASN A N 1
ATOM 1015 C CA . ASN A 1 124 ? -1.229 14.303 -1.728 1.00 96.81 124 ASN A CA 1
ATOM 1016 C C . ASN A 1 124 ? -2.651 13.753 -1.929 1.00 96.81 124 ASN A C 1
ATOM 1018 O O . ASN A 1 124 ? -3.465 14.387 -2.599 1.00 96.81 124 ASN A O 1
ATOM 1022 N N . ASN A 1 125 ? -2.952 12.567 -1.391 1.00 96.44 125 ASN A N 1
ATOM 1023 C CA . ASN A 1 125 ? -4.261 11.922 -1.504 1.00 96.44 125 ASN A CA 1
ATOM 1024 C C . ASN A 1 125 ? -4.959 11.762 -0.142 1.00 96.44 125 ASN A C 1
ATOM 1026 O O . ASN A 1 125 ? -5.919 10.990 -0.056 1.00 96.44 125 ASN A O 1
ATOM 1030 N N . SER A 1 126 ? -4.517 12.478 0.900 1.00 95.69 126 SER A N 1
ATOM 1031 C CA . SER A 1 126 ? -4.951 12.315 2.300 1.00 95.69 126 SER A CA 1
ATOM 1032 C C . SER A 1 126 ? -6.476 12.261 2.430 1.00 95.69 126 SER A C 1
ATOM 1034 O O . SER A 1 126 ? -7.037 11.291 2.941 1.00 95.69 126 SER A O 1
ATOM 1036 N N . ASN A 1 127 ? -7.168 13.239 1.845 1.00 94.19 127 ASN A N 1
ATOM 1037 C CA . ASN A 1 127 ? -8.625 13.350 1.867 1.00 94.19 127 ASN A CA 1
ATOM 1038 C C . ASN A 1 127 ? -9.339 12.164 1.200 1.00 94.19 127 ASN A C 1
ATOM 1040 O O . ASN A 1 127 ? -10.324 11.636 1.725 1.00 94.19 127 ASN A O 1
ATOM 1044 N N . VAL A 1 128 ? -8.836 11.701 0.054 1.00 96.56 128 VAL A N 1
ATOM 1045 C CA . VAL A 1 128 ? -9.428 10.566 -0.671 1.00 96.56 128 VAL A CA 1
ATOM 1046 C C . VAL A 1 128 ? -9.177 9.265 0.089 1.00 96.56 128 VAL A C 1
ATOM 1048 O O . VAL A 1 128 ? -10.094 8.459 0.279 1.00 96.56 128 VAL A O 1
ATOM 1051 N N . ILE A 1 129 ? -7.947 9.067 0.562 1.00 95.94 129 ILE A N 1
ATOM 1052 C CA . ILE A 1 129 ? -7.542 7.878 1.311 1.00 95.94 129 ILE A CA 1
ATOM 1053 C C . ILE A 1 129 ? -8.293 7.810 2.639 1.00 95.94 129 ILE A C 1
ATOM 1055 O O . ILE A 1 129 ? -8.736 6.726 3.013 1.00 95.94 129 ILE A O 1
ATOM 1059 N N . LYS A 1 130 ? -8.559 8.947 3.294 1.00 95.44 130 LYS A N 1
ATOM 1060 C CA . LYS A 1 130 ? -9.361 9.020 4.524 1.00 95.44 130 LYS A CA 1
ATOM 1061 C C . LYS A 1 130 ? -10.739 8.417 4.305 1.00 95.44 130 LYS A C 1
ATOM 1063 O O . LYS A 1 130 ? -11.173 7.559 5.075 1.00 95.44 130 LYS A O 1
ATOM 1068 N N . GLY A 1 131 ? -11.399 8.813 3.217 1.00 95.81 131 GLY A N 1
ATOM 1069 C CA . GLY A 1 131 ? -12.705 8.281 2.835 1.00 95.81 131 GLY A CA 1
ATOM 1070 C C . GLY A 1 131 ? -12.670 6.791 2.480 1.00 95.81 131 GLY A C 1
ATOM 1071 O O . GLY A 1 131 ? -13.592 6.050 2.824 1.00 95.81 131 GLY A O 1
ATOM 1072 N N . ILE A 1 132 ? -11.602 6.320 1.827 1.00 96.75 132 ILE A N 1
ATOM 1073 C CA . ILE A 1 132 ? -11.430 4.894 1.509 1.00 96.75 132 ILE A CA 1
ATOM 1074 C C . ILE A 1 132 ? -11.227 4.077 2.792 1.00 96.75 132 ILE A C 1
ATOM 1076 O O . ILE A 1 132 ? -11.926 3.086 3.016 1.00 96.75 132 ILE A O 1
ATOM 1080 N N . LEU A 1 133 ? -10.299 4.499 3.650 1.00 94.69 133 LEU A N 1
ATOM 1081 C CA . LEU A 1 133 ? -9.917 3.806 4.880 1.00 94.69 133 LEU A CA 1
ATOM 1082 C C . LEU A 1 133 ? -10.921 3.992 6.028 1.00 94.69 133 LEU A C 1
ATOM 1084 O O . LEU A 1 133 ? -10.855 3.249 7.009 1.00 94.69 133 LEU A O 1
ATOM 1088 N N . LYS A 1 134 ? -11.888 4.907 5.871 1.00 94.12 134 LYS A N 1
ATOM 1089 C CA . LYS A 1 134 ? -12.876 5.295 6.890 1.00 94.12 134 LYS A CA 1
ATOM 1090 C C . LYS A 1 134 ? -12.202 5.782 8.178 1.00 94.12 134 LYS A C 1
ATOM 1092 O O . LYS A 1 134 ? -12.583 5.368 9.271 1.00 94.12 134 LYS A O 1
ATOM 1097 N N . LEU A 1 135 ? -11.178 6.616 8.029 1.00 91.50 135 LEU A N 1
ATOM 1098 C CA . LEU A 1 135 ? -10.438 7.197 9.151 1.00 91.50 135 LEU A CA 1
ATOM 1099 C C . LEU A 1 135 ? -11.191 8.410 9.701 1.00 91.50 135 LEU A C 1
ATOM 1101 O O . LEU A 1 135 ? -11.823 9.152 8.941 1.00 91.50 135 LEU A O 1
ATOM 1105 N N . LYS A 1 136 ? -11.152 8.605 11.023 1.00 87.69 136 LYS A N 1
ATOM 1106 C CA . LYS A 1 136 ? -11.909 9.687 11.678 1.00 87.69 136 LYS A CA 1
ATOM 1107 C C . LYS A 1 136 ? -11.300 11.052 11.382 1.00 87.69 136 LYS A C 1
ATOM 1109 O O . LYS A 1 136 ? -11.998 11.983 10.972 1.00 87.69 136 LYS A O 1
ATOM 1114 N N . ASN A 1 137 ? -9.983 11.138 11.516 1.00 82.94 137 ASN A N 1
ATOM 1115 C CA . ASN A 1 137 ? -9.220 12.366 11.343 1.00 82.94 137 ASN A CA 1
ATOM 1116 C C . ASN A 1 137 ? -8.415 12.329 10.041 1.00 82.94 137 ASN A C 1
ATOM 1118 O O . ASN A 1 137 ? -8.203 11.267 9.460 1.00 82.94 137 ASN A O 1
ATOM 1122 N N . GLU A 1 138 ? -8.068 13.512 9.537 1.00 79.00 138 GLU A N 1
ATOM 1123 C CA . GLU A 1 138 ? -7.011 13.630 8.528 1.00 79.00 138 GLU A CA 1
ATOM 1124 C C . GLU A 1 138 ? -5.652 13.547 9.233 1.00 79.00 138 GLU A C 1
ATOM 1126 O O . GLU A 1 138 ? -5.564 13.779 10.440 1.00 79.00 138 GLU A O 1
ATOM 1131 N N . TRP A 1 139 ? -4.622 13.165 8.491 1.00 86.75 139 TRP A N 1
ATOM 1132 C CA . TRP A 1 139 ? -3.267 12.975 8.985 1.00 86.75 139 TRP A CA 1
ATOM 1133 C C . TRP A 1 139 ? -2.275 13.493 7.947 1.00 86.75 139 TRP A C 1
ATOM 1135 O O . TRP A 1 139 ? -2.605 13.631 6.766 1.00 86.75 139 TRP A O 1
ATOM 1145 N N . GLU A 1 140 ? -1.046 13.689 8.396 1.00 79.44 140 GLU A N 1
ATOM 1146 C CA . GLU A 1 140 ? 0.120 13.889 7.552 1.00 79.44 140 GLU A CA 1
ATOM 1147 C C . GLU A 1 140 ? 1.146 12.815 7.913 1.00 79.44 140 GLU A C 1
ATOM 1149 O O . GLU A 1 140 ? 1.321 12.479 9.084 1.00 79.44 140 GLU A O 1
ATOM 1154 N N . VAL A 1 141 ? 1.771 12.218 6.904 1.00 74.62 141 VAL A N 1
ATOM 1155 C CA . VAL A 1 141 ? 2.863 11.268 7.102 1.00 74.62 141 VAL A CA 1
ATOM 1156 C C . VAL A 1 141 ? 4.177 12.031 7.069 1.00 74.62 141 VAL A C 1
ATOM 1158 O O . VAL A 1 141 ? 4.506 12.658 6.057 1.00 74.62 141 VAL A O 1
ATOM 1161 N N . GLU A 1 142 ? 4.919 11.969 8.171 1.00 74.81 142 GLU A N 1
ATOM 1162 C CA . GLU A 1 142 ? 6.195 12.664 8.331 1.00 74.81 142 GLU A CA 1
ATOM 1163 C C . GLU A 1 142 ? 7.376 11.791 7.895 1.00 74.81 142 GLU A C 1
ATOM 1165 O O . GLU A 1 142 ? 8.230 12.282 7.159 1.00 74.81 142 GLU A O 1
ATOM 1170 N N . GLU A 1 143 ? 7.407 10.502 8.241 1.00 67.25 143 GLU A N 1
ATOM 1171 C CA . GLU A 1 143 ? 8.514 9.583 7.925 1.00 67.25 143 GLU A CA 1
ATOM 1172 C C . GLU A 1 143 ? 8.006 8.145 7.704 1.00 67.25 143 GLU A C 1
ATOM 1174 O O . GLU A 1 143 ? 6.909 7.799 8.153 1.00 67.25 143 GLU A O 1
ATOM 1179 N N . PHE A 1 144 ? 8.798 7.360 6.967 1.00 58.69 144 PHE A N 1
ATOM 1180 C CA . PHE A 1 144 ? 8.711 5.905 6.823 1.00 58.69 144 PHE A CA 1
ATOM 1181 C C . PHE A 1 144 ? 10.063 5.311 7.209 1.00 58.69 144 PHE A C 1
ATOM 1183 O O . PHE A 1 144 ? 11.079 5.976 6.892 1.00 58.69 144 PHE A O 1
#

Organism: NCBI:txid52704

Sequence (144 aa):
MNIIINNQNIITNNQINRVVKLTKFKDLDNTKLLVLEKKANIFQVNKIIYYINFLETHNCEGLYHQGKDFVILKLYNLDGNTEDKRLYGMGVLLHELKHRDDLMLNGMTTEISADNYAKKFLNNNSNVIKGILKLKNEWEVEEF

Foldseek 3Di:
DAEDADPPPQPHPQLLVVLVVLLPQPDCPQAYEHEALDPVCCVVPPPVVVVVVVPDDPQDQWAQDVVRNYIYGHLNNDDDDSLRSNLVSQLRVQLNVQQVRCCVVPVDDDSVRSWVRSQCSCQVCQVVSCVSSVPPDGDHDDGD

Radius of gyration: 14.31 Å; chains: 1; bounding box: 30×38×33 Å

Secondary structure (DSSP, 8-state):
-EEEE---SSS-HHHHHHHHHHH--S-TTS-EEEEESSGGGGGGGHHHHHHHHHHS-TT-SEEEEGGGTEEEEEGGG--S-HHHHHHHHHHHHHHHHHHHHHHHHHS---HHHHHHHHHHHHHHTHHHHHHHHT-SS-------

pLDDT: mean 87.16, std 12.4, range [45.25, 97.62]